Protein AF-A0A966V256-F1 (afdb_monomer_lite)

Foldseek 3Di:
DEADQDPAHPPCLLVQLLVLFAYEYEDDPHDDPCVVVDDDLQQHPYAYNVNPCVVVSVVVCVVCVVSSNRNSVRNNVSSVVCVVCVVVVVVVVVVVCCVVPPDDD

pLDDT: mean 94.35, std 6.63, range [66.31, 98.88]

Sequence (105 aa):
MIEIDGNVNSWGLLWKLLSGSCVLRVGSPRRQWYHHRLQPWVHVVPVAADLADLNQQLHWCVRHPDACEAIALAGQRLAQQVVADLGDTLAAACLAYGERWLAPG

Structure (mmCIF, N/CA/C/O backbone):
data_AF-A0A966V256-F1
#
_entry.id   AF-A0A966V256-F1
#
loop_
_atom_site.group_PDB
_atom_site.id
_atom_site.type_symbol
_atom_site.label_atom_id
_atom_site.label_alt_id
_atom_site.label_comp_id
_atom_site.label_asym_id
_atom_site.label_entity_id
_atom_site.label_seq_id
_atom_site.pdbx_PDB_ins_code
_atom_site.Cartn_x
_atom_site.Cartn_y
_atom_site.Cartn_z
_atom_site.occupancy
_atom_site.B_iso_or_equiv
_atom_site.auth_seq_id
_atom_site.auth_comp_id
_atom_site.auth_asym_id
_atom_site.auth_atom_id
_atom_site.pdbx_PDB_model_num
ATOM 1 N N . MET A 1 1 ? -2.103 1.762 10.405 1.00 89.56 1 MET A N 1
ATOM 2 C CA . MET A 1 1 ? -1.255 2.952 10.135 1.00 89.56 1 MET A CA 1
ATOM 3 C C . MET A 1 1 ? -1.971 3.885 9.178 1.00 89.56 1 MET A C 1
ATOM 5 O O . MET A 1 1 ? -2.694 3.383 8.332 1.00 89.56 1 MET A O 1
ATOM 9 N N . ILE A 1 2 ? -1.769 5.199 9.281 1.00 92.06 2 ILE A N 1
ATOM 10 C CA . ILE A 1 2 ? -2.367 6.172 8.352 1.00 92.06 2 ILE A CA 1
ATOM 11 C C . ILE A 1 2 ? -1.326 6.578 7.297 1.00 92.06 2 ILE A C 1
ATOM 13 O O . ILE A 1 2 ? -0.167 6.834 7.631 1.00 92.06 2 ILE A O 1
ATOM 17 N N . GLU A 1 3 ? -1.741 6.607 6.033 1.00 93.00 3 GLU A N 1
ATOM 18 C CA . GLU A 1 3 ? -0.971 7.075 4.882 1.00 93.00 3 GLU A CA 1
ATOM 19 C C . GLU A 1 3 ? -1.590 8.352 4.306 1.00 93.00 3 GLU A C 1
ATOM 21 O O . GLU A 1 3 ? -2.752 8.345 3.895 1.00 93.00 3 GLU A O 1
ATOM 26 N N . ILE A 1 4 ? -0.790 9.422 4.244 1.00 90.00 4 ILE A N 1
ATOM 27 C CA . ILE A 1 4 ? -1.167 10.738 3.714 1.00 90.00 4 ILE A CA 1
ATOM 28 C C . ILE A 1 4 ? -0.026 11.245 2.831 1.00 90.00 4 ILE A C 1
ATOM 30 O O . ILE A 1 4 ? 1.137 11.213 3.237 1.00 90.00 4 ILE A O 1
ATOM 34 N N . ASP A 1 5 ? -0.357 11.726 1.635 1.00 86.56 5 ASP A N 1
ATOM 35 C CA . ASP A 1 5 ? 0.618 12.326 0.726 1.00 86.56 5 ASP A CA 1
ATOM 36 C C . ASP A 1 5 ? 1.020 13.744 1.169 1.00 86.56 5 ASP A C 1
ATOM 38 O O . ASP A 1 5 ? 0.197 14.514 1.659 1.00 86.56 5 ASP A O 1
ATOM 42 N N . GLY A 1 6 ? 2.292 14.100 0.956 1.00 79.75 6 GLY A N 1
ATOM 43 C CA . GLY A 1 6 ? 2.850 15.426 1.246 1.00 79.75 6 GLY A CA 1
ATOM 44 C C . GLY A 1 6 ? 2.860 16.345 0.019 1.00 79.75 6 GLY A C 1
ATOM 45 O O . GLY A 1 6 ? 1.891 16.409 -0.731 1.00 79.75 6 GLY A O 1
ATOM 46 N N . ASN A 1 7 ? 3.967 17.062 -0.222 1.00 77.31 7 ASN A N 1
ATOM 47 C CA . ASN A 1 7 ? 4.134 17.900 -1.425 1.00 77.31 7 ASN A CA 1
ATOM 48 C C . ASN A 1 7 ? 4.139 17.066 -2.730 1.00 77.31 7 ASN A C 1
ATOM 50 O O . ASN A 1 7 ? 3.627 17.488 -3.768 1.00 77.31 7 ASN A O 1
ATOM 54 N N . VAL A 1 8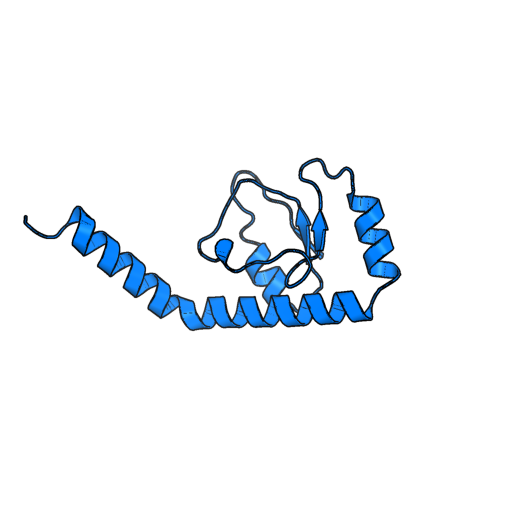 ? 4.659 15.841 -2.644 1.00 72.81 8 VAL A N 1
ATOM 55 C CA . VAL A 1 8 ? 4.580 14.776 -3.658 1.00 72.81 8 VAL A CA 1
ATOM 56 C C . VAL A 1 8 ? 3.824 13.574 -3.069 1.00 72.81 8 VAL A C 1
ATOM 58 O O . VAL A 1 8 ? 3.160 13.717 -2.042 1.00 72.81 8 VAL A O 1
ATOM 61 N N . ASN A 1 9 ? 3.843 12.402 -3.714 1.00 74.94 9 ASN A N 1
ATOM 62 C CA . ASN A 1 9 ? 3.334 11.199 -3.048 1.00 74.94 9 ASN A CA 1
ATOM 63 C C . ASN A 1 9 ? 4.179 10.915 -1.796 1.00 74.94 9 ASN A C 1
ATOM 65 O O . ASN A 1 9 ? 5.359 11.266 -1.745 1.00 74.94 9 ASN A O 1
ATOM 69 N N . SER A 1 10 ? 3.595 10.312 -0.768 1.00 76.44 10 SER A N 1
ATOM 70 C CA . SER A 1 10 ? 4.397 9.827 0.341 1.00 76.44 10 SER A CA 1
ATOM 71 C C . SER A 1 10 ? 5.203 8.627 -0.156 1.00 76.44 10 SER A C 1
ATOM 73 O O . SER A 1 10 ? 4.680 7.639 -0.669 1.00 76.44 10 SER A O 1
ATOM 75 N N . TRP A 1 11 ? 6.519 8.699 0.032 1.00 78.25 11 TRP A N 1
ATOM 76 C CA . TRP A 1 11 ? 7.426 7.573 -0.207 1.00 78.25 11 TRP A CA 1
ATOM 77 C C . TRP A 1 11 ? 7.194 6.462 0.828 1.00 78.25 11 TRP A C 1
ATOM 79 O O . TRP A 1 11 ? 7.819 5.405 0.791 1.00 78.25 11 TRP A O 1
ATOM 89 N N . GLY A 1 12 ? 6.290 6.720 1.777 1.00 86.38 12 GLY A N 1
ATOM 90 C CA . GLY A 1 12 ? 6.010 5.878 2.903 1.00 86.38 12 GLY A CA 1
ATOM 91 C C . GLY A 1 12 ? 5.091 4.701 2.612 1.00 86.38 12 GLY A C 1
ATOM 92 O O . GLY A 1 12 ? 5.191 3.701 3.316 1.00 86.38 12 GLY A O 1
ATOM 93 N N . LEU A 1 13 ? 4.212 4.779 1.609 1.00 93.81 13 LEU A N 1
ATOM 94 C CA . LEU A 1 13 ? 3.197 3.743 1.404 1.00 93.81 13 LEU A CA 1
ATOM 95 C C . LEU A 1 13 ? 3.809 2.347 1.221 1.00 93.81 13 LEU A C 1
ATOM 97 O O . LEU A 1 13 ? 3.349 1.400 1.855 1.00 93.81 13 LEU A O 1
ATOM 101 N N . LEU A 1 14 ? 4.871 2.219 0.419 1.00 95.12 14 LEU A N 1
ATOM 102 C CA . LEU A 1 14 ? 5.470 0.915 0.129 1.00 95.12 14 LEU A CA 1
ATOM 103 C C . LEU A 1 14 ? 6.007 0.235 1.396 1.00 95.12 14 LEU A C 1
ATOM 105 O O . LEU A 1 14 ? 5.700 -0.929 1.639 1.00 95.12 14 LEU A O 1
ATOM 109 N N . TRP A 1 15 ? 6.750 0.956 2.244 1.00 94.25 15 TRP A N 1
ATOM 110 C CA . TRP A 1 15 ? 7.260 0.369 3.487 1.00 94.25 15 TRP A CA 1
ATOM 111 C C . TRP A 1 15 ? 6.139 0.100 4.497 1.00 94.25 15 TRP A C 1
ATOM 113 O O . TRP A 1 15 ? 6.181 -0.910 5.200 1.00 94.25 15 TRP A O 1
ATOM 123 N N . LYS A 1 16 ? 5.107 0.957 4.549 1.00 96.50 16 LYS A N 1
ATOM 124 C CA . LYS A 1 16 ? 3.937 0.732 5.410 1.00 96.50 16 LYS A CA 1
ATOM 125 C C . LYS A 1 16 ? 3.222 -0.563 5.035 1.00 96.50 16 LYS A C 1
ATOM 127 O O . LYS A 1 16 ? 2.862 -1.321 5.929 1.00 96.50 16 LYS A O 1
ATOM 132 N N . LEU A 1 17 ? 3.073 -0.850 3.742 1.00 97.56 17 LEU A N 1
ATOM 133 C CA . LEU A 1 17 ? 2.531 -2.124 3.267 1.00 97.56 17 LEU A CA 1
ATOM 134 C C . LEU A 1 17 ? 3.459 -3.302 3.609 1.00 97.56 17 LEU A C 1
ATOM 136 O O . LEU A 1 17 ? 2.989 -4.311 4.128 1.00 97.56 17 LEU A O 1
ATOM 140 N N . LEU A 1 18 ? 4.777 -3.164 3.404 1.00 97.75 18 LEU A N 1
ATOM 141 C CA . LEU A 1 18 ? 5.758 -4.205 3.758 1.00 97.75 18 LEU A CA 1
ATOM 142 C C . LEU A 1 18 ? 5.728 -4.577 5.246 1.00 97.75 18 LEU A C 1
ATOM 144 O O . LEU A 1 18 ? 5.978 -5.733 5.585 1.00 97.75 18 LEU A O 1
ATOM 148 N N . SER A 1 19 ? 5.384 -3.631 6.125 1.00 97.62 19 SER A N 1
ATOM 149 C CA . SER A 1 19 ? 5.293 -3.874 7.570 1.00 97.62 19 SER A CA 1
ATOM 150 C C . SER A 1 19 ? 4.249 -4.924 7.973 1.00 97.62 19 SER A C 1
ATOM 152 O O . SER A 1 19 ? 4.295 -5.407 9.100 1.00 97.62 19 SER A O 1
ATOM 154 N N . GLY A 1 20 ? 3.295 -5.259 7.095 1.00 96.69 20 GLY A N 1
ATOM 155 C CA . GLY A 1 20 ? 2.177 -6.143 7.437 1.00 96.69 20 GLY A CA 1
ATOM 156 C C . GLY A 1 20 ? 1.117 -5.486 8.324 1.00 96.69 20 GLY A C 1
ATOM 157 O O . GLY A 1 20 ? 0.289 -6.177 8.905 1.00 96.69 20 GLY A O 1
ATOM 158 N N . SER A 1 21 ? 1.120 -4.156 8.442 1.00 97.06 21 SER A N 1
ATOM 159 C CA . SER A 1 21 ? 0.069 -3.410 9.139 1.00 97.06 21 SER A CA 1
ATOM 160 C C . SER A 1 21 ? -1.106 -3.087 8.216 1.00 97.06 21 SER A C 1
ATOM 162 O O . SER A 1 21 ? -0.917 -2.762 7.045 1.00 97.06 21 SER A O 1
ATOM 164 N N . CYS A 1 22 ? -2.326 -3.043 8.761 1.00 98.06 22 CYS A N 1
ATOM 165 C CA . CYS A 1 22 ? -3.478 -2.507 8.035 1.00 98.06 22 CYS A CA 1
ATOM 166 C C . CYS A 1 22 ? -3.282 -0.999 7.784 1.00 98.06 22 CYS A C 1
ATOM 168 O O . CYS A 1 22 ? -3.184 -0.197 8.726 1.00 98.06 22 CYS A O 1
ATOM 170 N N . VAL A 1 23 ? -3.200 -0.604 6.512 1.00 98.12 23 VAL A N 1
ATOM 171 C CA . VAL A 1 23 ? -2.978 0.788 6.096 1.00 98.12 23 VAL A CA 1
ATOM 172 C C . VAL A 1 23 ? -4.313 1.451 5.766 1.00 98.12 23 VAL A C 1
ATOM 174 O O . VAL A 1 23 ? -5.047 0.978 4.901 1.00 98.12 23 VAL A O 1
ATOM 177 N N . LEU A 1 24 ? -4.602 2.569 6.432 1.00 98.31 24 LEU A N 1
ATOM 178 C CA . LEU A 1 24 ? -5.663 3.501 6.071 1.00 98.31 24 LEU A CA 1
ATOM 179 C C . LEU A 1 24 ? -5.058 4.534 5.121 1.00 98.31 24 LEU A C 1
ATOM 181 O O . LEU A 1 24 ? -4.155 5.271 5.518 1.00 98.31 24 LEU A O 1
ATOM 185 N N . ARG A 1 25 ? -5.509 4.565 3.869 1.00 96.88 25 ARG A N 1
ATOM 186 C CA . ARG A 1 25 ? -4.930 5.399 2.815 1.00 96.88 25 ARG A CA 1
ATOM 187 C C . ARG A 1 25 ? -5.871 6.533 2.445 1.00 96.88 25 ARG A C 1
ATOM 189 O O . ARG A 1 25 ? -6.935 6.287 1.882 1.00 96.88 25 ARG A O 1
ATOM 196 N N . VAL A 1 26 ? -5.425 7.760 2.687 1.00 96.56 26 VAL A N 1
ATOM 197 C CA . VAL A 1 26 ? -6.133 8.975 2.280 1.00 96.56 26 VAL A CA 1
ATOM 198 C C . VAL A 1 26 ? -6.084 9.127 0.763 1.00 96.56 26 VAL A C 1
ATOM 200 O O . VAL A 1 26 ? -5.043 8.934 0.127 1.00 96.56 26 VAL A O 1
ATOM 203 N N . GLY A 1 27 ? -7.239 9.438 0.178 1.00 94.06 27 GLY A N 1
ATOM 204 C CA . GLY A 1 27 ? -7.395 9.684 -1.245 1.00 94.06 27 GLY A CA 1
ATOM 205 C C . GLY A 1 27 ? -6.464 10.798 -1.712 1.00 94.06 27 GLY A C 1
ATOM 206 O O . GLY A 1 27 ? -6.369 11.854 -1.094 1.00 94.06 27 GLY A O 1
ATOM 207 N N . SER A 1 28 ? -5.763 10.561 -2.817 1.00 90.25 28 SER A N 1
ATOM 208 C CA . SER A 1 28 ? -4.824 11.523 -3.386 1.00 90.25 28 SER A CA 1
ATOM 209 C C . SER A 1 28 ? -4.739 11.345 -4.900 1.00 90.25 28 SER A C 1
ATOM 211 O O . SER A 1 28 ? -4.750 10.205 -5.380 1.00 90.25 28 SER A O 1
ATOM 213 N N . PRO A 1 29 ? -4.609 12.443 -5.669 1.00 88.38 29 PRO A N 1
ATOM 214 C CA . PRO A 1 29 ? -4.375 12.369 -7.107 1.00 88.38 29 PRO A CA 1
ATOM 215 C C . PRO A 1 29 ? -2.951 11.905 -7.449 1.00 88.38 29 PRO A C 1
ATOM 217 O O . PRO A 1 29 ? -2.669 11.577 -8.602 1.00 88.38 29 PRO A O 1
ATOM 220 N N . ARG A 1 30 ? -2.024 11.883 -6.481 1.00 89.06 30 ARG A N 1
ATOM 221 C CA . ARG A 1 30 ? -0.622 11.544 -6.738 1.00 89.06 30 ARG A CA 1
ATOM 222 C C . ARG A 1 30 ? -0.431 10.034 -6.868 1.00 89.06 30 ARG A C 1
ATOM 224 O O . ARG A 1 30 ? -1.050 9.221 -6.176 1.00 89.06 30 ARG A O 1
ATOM 231 N N . ARG A 1 31 ? 0.456 9.635 -7.782 1.00 89.00 31 ARG A N 1
ATOM 232 C CA . ARG A 1 31 ? 0.682 8.224 -8.125 1.00 89.00 31 ARG A CA 1
ATOM 233 C C . ARG A 1 31 ? 2.162 7.866 -8.078 1.00 89.00 31 ARG A C 1
ATOM 235 O O . ARG A 1 31 ? 3.006 8.678 -8.446 1.00 89.00 31 ARG A O 1
ATOM 242 N N . GLN A 1 32 ? 2.454 6.650 -7.629 1.00 91.44 32 GLN A N 1
ATOM 243 C CA . GLN A 1 32 ? 3.718 5.958 -7.884 1.00 91.44 32 GLN A CA 1
ATOM 244 C C . GLN A 1 32 ? 3.504 4.862 -8.933 1.00 91.44 32 GLN A C 1
ATOM 246 O O . GLN A 1 32 ? 2.363 4.503 -9.244 1.00 91.44 32 GLN A O 1
ATOM 251 N N . TRP A 1 33 ? 4.604 4.320 -9.462 1.00 92.81 33 TRP A N 1
ATOM 252 C CA . TRP A 1 33 ? 4.602 3.340 -10.551 1.00 92.81 33 TRP A CA 1
ATOM 253 C C . TRP A 1 33 ? 3.727 2.116 -10.249 1.00 92.81 33 TRP A C 1
ATOM 255 O O . TRP A 1 33 ? 3.032 1.655 -11.144 1.00 92.81 33 TRP A O 1
ATOM 265 N N . TYR A 1 34 ? 3.650 1.653 -8.995 1.00 94.50 34 TYR A N 1
ATOM 266 C CA . TYR A 1 34 ? 2.835 0.495 -8.599 1.00 94.50 34 TYR A CA 1
ATOM 267 C C . TYR A 1 34 ? 1.410 0.833 -8.137 1.00 94.50 34 TYR A C 1
ATOM 269 O O . TYR A 1 34 ? 0.617 -0.079 -7.913 1.00 94.50 34 TYR A O 1
ATOM 277 N N . HIS A 1 35 ? 1.028 2.112 -8.003 1.00 94.38 35 HIS A N 1
ATOM 278 C CA . HIS A 1 35 ? -0.288 2.477 -7.447 1.00 94.38 35 HIS A CA 1
ATOM 279 C C . HIS A 1 35 ? -1.467 1.945 -8.272 1.00 94.38 35 HIS A C 1
ATOM 281 O O . HIS A 1 35 ? -2.567 1.835 -7.743 1.00 94.38 35 HIS A O 1
ATOM 287 N N . HIS A 1 36 ? -1.255 1.610 -9.547 1.00 94.00 36 HIS A N 1
ATOM 288 C CA . HIS A 1 36 ? -2.268 0.981 -10.397 1.00 94.00 36 HIS A CA 1
ATOM 289 C C . HIS A 1 36 ? -2.612 -0.460 -9.980 1.00 94.00 36 HIS A C 1
ATOM 291 O O . HIS A 1 36 ? -3.674 -0.946 -10.344 1.00 94.00 36 HIS A O 1
ATOM 297 N N . ARG A 1 37 ? -1.740 -1.126 -9.211 1.00 96.25 37 ARG A N 1
ATOM 298 C CA . ARG A 1 37 ? -1.963 -2.474 -8.662 1.00 96.25 37 ARG A CA 1
ATOM 299 C C . ARG A 1 37 ? -2.720 -2.448 -7.329 1.00 96.25 37 ARG A C 1
ATOM 301 O O . ARG A 1 37 ? -3.239 -3.471 -6.897 1.00 96.25 37 ARG A O 1
ATOM 308 N N . LEU A 1 38 ? -2.774 -1.292 -6.661 1.00 96.44 38 LEU A N 1
ATOM 309 C CA . LEU A 1 38 ? -3.479 -1.135 -5.390 1.00 96.44 38 LEU A CA 1
ATOM 310 C C . LEU A 1 38 ? -4.991 -1.096 -5.607 1.00 96.44 38 LEU A C 1
ATOM 312 O O . LEU A 1 38 ? -5.489 -0.446 -6.521 1.00 96.44 38 LEU A O 1
ATOM 316 N N . GLN A 1 39 ? -5.715 -1.740 -4.697 1.00 97.88 39 GLN A N 1
ATOM 317 C CA . GLN A 1 39 ? -7.169 -1.864 -4.740 1.00 97.88 39 GLN A CA 1
ATOM 318 C C . GLN A 1 39 ? -7.729 -1.513 -3.356 1.00 97.88 39 GLN A C 1
ATOM 320 O O . GLN A 1 39 ? -7.275 -2.097 -2.361 1.00 97.88 39 GLN A O 1
ATOM 325 N N . PRO A 1 40 ? -8.665 -0.550 -3.267 1.00 98.00 40 PRO A N 1
ATOM 326 C CA . PRO A 1 40 ? -9.371 -0.248 -2.027 1.00 98.00 40 PRO A CA 1
ATOM 327 C C . PRO A 1 40 ? -10.072 -1.490 -1.480 1.00 98.00 40 PRO A C 1
ATOM 329 O O . PRO A 1 40 ? -10.586 -2.292 -2.255 1.00 98.00 40 PRO A O 1
ATOM 332 N N . TRP A 1 41 ? -10.076 -1.646 -0.158 1.00 98.44 41 TRP A N 1
ATOM 333 C CA . TRP A 1 41 ? -10.667 -2.774 0.575 1.00 98.44 41 TRP A CA 1
ATOM 334 C C . TRP A 1 41 ? -10.062 -4.156 0.295 1.00 98.44 41 TRP A C 1
ATOM 336 O O . TRP A 1 41 ? -10.482 -5.133 0.904 1.00 98.44 41 TRP A O 1
ATOM 346 N N . VAL A 1 42 ? -9.042 -4.235 -0.562 1.00 98.62 42 VAL A N 1
ATOM 347 C CA . VAL A 1 42 ? -8.232 -5.443 -0.771 1.00 98.62 42 VAL A CA 1
ATOM 348 C C . VAL A 1 42 ? -6.849 -5.250 -0.167 1.00 98.62 42 VAL A C 1
ATOM 350 O O . VAL A 1 42 ? -6.405 -6.067 0.623 1.00 98.62 42 VAL A O 1
ATOM 353 N N . HIS A 1 43 ? -6.174 -4.150 -0.504 1.00 98.56 43 HIS A N 1
ATOM 354 C CA . HIS A 1 43 ? -4.793 -3.893 -0.078 1.00 98.56 43 HIS A CA 1
ATOM 355 C C . HIS A 1 43 ? -4.683 -2.798 0.993 1.00 98.56 43 HIS A C 1
ATOM 357 O O . HIS A 1 43 ? -3.676 -2.707 1.690 1.00 98.56 43 HIS A O 1
ATOM 363 N N . VAL A 1 44 ? -5.694 -1.928 1.086 1.00 98.44 44 VAL A N 1
ATOM 364 C CA . VAL A 1 44 ? -5.755 -0.778 2.002 1.00 98.44 44 VAL A CA 1
ATOM 365 C C . VAL A 1 44 ? -7.203 -0.468 2.373 1.00 98.44 44 VAL A C 1
ATOM 367 O O . VAL A 1 44 ? -8.111 -0.712 1.578 1.00 98.44 44 VAL A O 1
ATOM 370 N N . VAL A 1 45 ? -7.419 0.156 3.528 1.00 98.56 45 VAL A N 1
ATOM 371 C CA . VAL A 1 45 ? -8.696 0.792 3.883 1.00 98.56 45 VAL A CA 1
ATOM 372 C C . VAL A 1 45 ? -8.696 2.210 3.295 1.00 98.56 45 VAL A C 1
ATOM 374 O O . VAL A 1 45 ? -7.818 2.997 3.649 1.00 98.56 45 VAL A O 1
ATOM 377 N N . PRO A 1 46 ? -9.600 2.566 2.369 1.00 98.19 46 PRO A N 1
ATOM 378 C CA . PRO A 1 46 ? -9.624 3.907 1.787 1.00 98.19 46 PRO A CA 1
ATOM 379 C C . PRO A 1 46 ? -10.149 4.940 2.790 1.00 98.19 46 PRO A C 1
ATOM 381 O O . PRO A 1 46 ? -11.028 4.637 3.583 1.00 98.19 46 PRO A O 1
ATOM 384 N N . VAL A 1 47 ? -9.638 6.164 2.729 1.00 98.38 47 VAL A N 1
ATOM 385 C CA . VAL A 1 47 ? -10.145 7.337 3.458 1.00 98.38 47 VAL A CA 1
ATOM 386 C C . VAL A 1 47 ? -10.347 8.456 2.436 1.00 98.38 47 VAL A C 1
ATOM 388 O O . VAL A 1 47 ? -9.534 8.606 1.519 1.00 98.38 47 VAL A O 1
ATOM 391 N N . ALA A 1 48 ? -11.419 9.231 2.559 1.00 97.44 48 ALA A N 1
ATOM 392 C CA . ALA A 1 48 ? -11.720 10.371 1.704 1.00 97.44 48 ALA A CA 1
ATOM 393 C C . ALA A 1 48 ? -10.574 11.397 1.703 1.00 97.44 48 ALA A C 1
ATOM 395 O O . ALA A 1 48 ? -9.867 11.575 2.696 1.00 97.44 48 ALA A O 1
ATOM 396 N N . ALA A 1 49 ? -10.377 12.079 0.572 1.00 95.62 4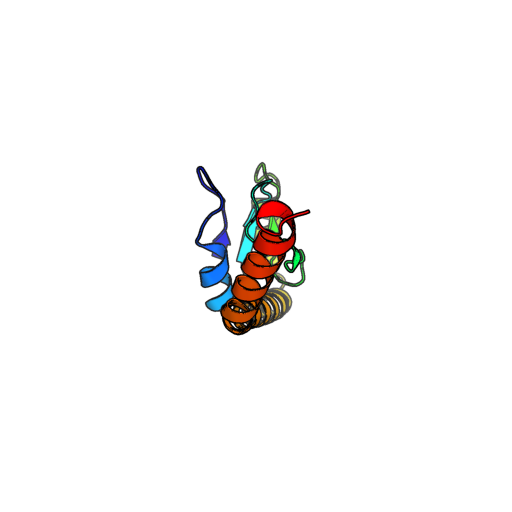9 ALA A N 1
ATOM 397 C CA . ALA A 1 49 ? -9.275 13.032 0.398 1.00 95.62 49 ALA A CA 1
ATOM 398 C C . ALA A 1 49 ? -9.372 14.249 1.340 1.00 95.62 49 ALA A C 1
ATOM 400 O O . ALA A 1 49 ? -8.357 14.849 1.682 1.00 95.62 49 ALA A O 1
ATOM 401 N N . ASP A 1 50 ? -10.587 14.593 1.766 1.00 95.81 50 ASP A N 1
ATOM 402 C CA . ASP A 1 50 ? -10.905 15.647 2.733 1.00 95.81 50 ASP A CA 1
ATOM 403 C C . ASP A 1 50 ? -10.998 15.132 4.183 1.00 95.81 50 ASP A C 1
ATOM 405 O O . ASP A 1 50 ? -11.332 15.897 5.085 1.00 95.81 50 ASP A O 1
ATOM 409 N N 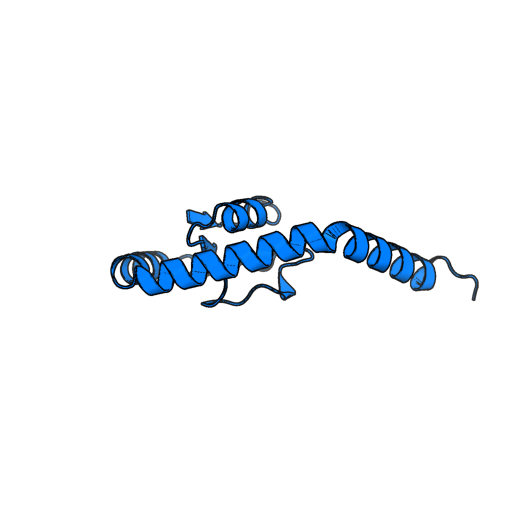. LEU A 1 51 ? -10.685 13.849 4.413 1.00 97.19 51 LEU A N 1
ATOM 410 C CA . LEU A 1 51 ? -10.732 13.163 5.708 1.00 97.19 51 LEU A CA 1
ATOM 411 C C . LEU A 1 51 ? -12.131 13.063 6.342 1.00 97.19 51 LEU A C 1
ATOM 413 O O . LEU A 1 51 ? -12.229 12.684 7.513 1.00 97.19 51 LEU A O 1
ATOM 417 N N . ALA A 1 52 ? -13.208 13.352 5.603 1.00 97.88 52 ALA A N 1
ATOM 418 C CA . ALA A 1 52 ? -14.564 13.405 6.153 1.00 97.88 52 ALA A CA 1
ATOM 419 C C . ALA A 1 52 ? -15.031 12.075 6.779 1.00 97.88 52 ALA A C 1
ATOM 421 O O . ALA A 1 52 ? -15.814 12.071 7.729 1.00 97.88 52 ALA A O 1
ATOM 422 N N . ASP A 1 53 ? -14.523 10.944 6.286 1.00 98.06 53 ASP A N 1
ATOM 423 C CA . ASP A 1 53 ? -14.864 9.593 6.740 1.00 98.06 53 ASP A CA 1
ATOM 424 C C . ASP A 1 53 ? -13.812 8.970 7.679 1.00 98.06 53 ASP A C 1
ATOM 426 O O . ASP A 1 53 ? -13.979 7.829 8.111 1.00 98.06 53 ASP A O 1
ATOM 430 N N . LEU A 1 54 ? -12.749 9.690 8.062 1.00 97.56 54 LEU A N 1
ATOM 431 C CA . LEU A 1 54 ? -11.633 9.111 8.823 1.00 97.56 54 LEU A CA 1
ATOM 432 C C . LEU A 1 54 ? -12.094 8.428 10.122 1.00 97.56 54 LEU A C 1
ATOM 434 O O . LEU A 1 54 ? -11.710 7.291 10.399 1.00 97.56 54 LEU A O 1
ATOM 438 N N . ASN A 1 55 ? -12.949 9.093 10.904 1.00 97.75 55 ASN A N 1
ATOM 439 C CA . ASN A 1 55 ? -13.483 8.527 12.148 1.00 97.75 55 ASN A CA 1
ATOM 440 C C . ASN A 1 55 ? -14.325 7.270 11.890 1.00 97.75 55 ASN A C 1
ATOM 442 O O . ASN A 1 55 ? -14.219 6.289 12.628 1.00 97.75 55 ASN A O 1
ATOM 446 N N . GLN A 1 56 ? -15.126 7.268 10.821 1.00 98.38 56 GLN A N 1
ATOM 447 C CA . GLN A 1 56 ? -15.912 6.102 10.425 1.00 98.38 56 GLN A CA 1
ATOM 448 C C . GLN A 1 56 ? -15.001 4.913 10.095 1.00 98.38 56 GLN A C 1
ATOM 450 O O . GLN A 1 56 ? -15.264 3.804 10.564 1.00 98.38 56 GLN A O 1
ATOM 455 N N . GLN A 1 57 ? -13.909 5.144 9.362 1.00 98.38 57 GLN A N 1
ATOM 456 C CA . GLN A 1 57 ? -12.963 4.093 8.985 1.00 98.38 57 GLN A CA 1
ATOM 457 C C . GLN A 1 57 ? -12.178 3.555 10.181 1.00 98.38 57 GLN A C 1
ATOM 459 O O . GLN A 1 57 ? -11.995 2.345 10.299 1.00 98.38 57 GLN A O 1
ATOM 464 N N . LEU A 1 58 ? -11.794 4.415 11.128 1.00 97.94 58 LEU A N 1
ATOM 465 C CA . LEU A 1 58 ? -11.187 3.974 12.387 1.00 97.94 58 LEU A CA 1
ATOM 466 C C . LEU A 1 58 ? -12.140 3.068 13.185 1.00 97.94 58 LEU A C 1
ATOM 468 O O . LEU A 1 58 ? -11.749 1.975 13.597 1.00 97.94 58 LEU A O 1
ATOM 472 N N . HIS A 1 59 ? -13.406 3.467 13.346 1.00 98.38 59 HIS A N 1
ATOM 473 C CA . HIS A 1 59 ? -14.414 2.640 14.020 1.00 98.38 59 HIS A CA 1
ATOM 474 C C . HIS A 1 59 ? -14.745 1.350 13.263 1.00 98.38 59 HIS A C 1
ATOM 476 O O . HIS A 1 59 ? -15.099 0.344 13.882 1.00 98.38 59 HIS A O 1
ATOM 482 N N . TRP A 1 60 ? -14.663 1.353 11.933 1.00 98.50 60 TRP A N 1
ATOM 483 C CA . TRP A 1 60 ? -14.802 0.137 11.143 1.00 98.50 60 TRP A CA 1
ATOM 484 C C . TRP A 1 60 ? -13.666 -0.843 11.446 1.00 98.50 60 TRP A C 1
ATOM 486 O O . TRP A 1 60 ? -13.962 -1.990 11.775 1.00 98.50 60 TRP A O 1
ATOM 496 N N . CYS A 1 61 ? -12.409 -0.386 11.452 1.00 98.31 61 CYS A N 1
ATOM 497 C CA . CYS A 1 61 ? -11.251 -1.234 11.749 1.00 98.31 61 CYS A CA 1
ATOM 498 C C . CYS A 1 61 ? -11.330 -1.867 13.145 1.00 98.31 61 CYS A C 1
ATOM 500 O O . CYS A 1 61 ? -11.068 -3.055 13.298 1.00 98.31 61 CYS A O 1
ATOM 502 N N . VAL A 1 62 ? -11.753 -1.102 14.160 1.00 98.00 62 VAL A N 1
ATOM 503 C CA . VAL A 1 62 ? -11.924 -1.619 15.533 1.00 98.00 62 VAL A CA 1
ATOM 504 C C . VAL A 1 62 ? -12.967 -2.742 15.599 1.00 98.00 62 VAL A C 1
ATOM 506 O O . VAL A 1 62 ? -12.832 -3.659 16.403 1.00 98.00 62 VAL A O 1
ATOM 509 N N . ARG A 1 63 ? -14.006 -2.686 14.757 1.00 98.56 63 ARG A N 1
ATOM 510 C CA . ARG A 1 63 ? -15.093 -3.679 14.736 1.00 98.56 63 ARG A CA 1
ATOM 511 C C . ARG A 1 63 ? -14.818 -4.888 13.840 1.00 98.56 63 ARG A C 1
ATOM 513 O O . ARG A 1 63 ? -15.544 -5.869 13.953 1.00 98.56 63 ARG A O 1
ATOM 520 N N . HIS A 1 64 ? -13.812 -4.824 12.967 1.00 98.62 64 HIS A N 1
ATOM 521 C CA . HIS A 1 64 ? -13.517 -5.869 11.979 1.00 98.62 64 HIS A CA 1
ATOM 522 C C . HIS A 1 64 ? -12.017 -6.226 11.957 1.00 98.62 64 HIS A C 1
ATOM 524 O O . HIS A 1 64 ? -11.369 -6.071 10.918 1.00 98.62 64 HIS A O 1
ATOM 530 N N . PRO A 1 65 ? -11.442 -6.703 13.079 1.00 98.31 65 PRO A N 1
ATOM 531 C CA . PRO A 1 65 ? -10.014 -7.015 13.161 1.00 98.31 65 PRO A CA 1
ATOM 532 C C . PRO A 1 65 ? -9.574 -8.062 12.126 1.00 98.31 65 PRO A C 1
ATOM 534 O O . PRO A 1 65 ? -8.563 -7.854 11.459 1.00 98.31 65 PRO A O 1
ATOM 537 N N . ASP A 1 66 ? -10.370 -9.112 11.905 1.00 98.62 66 ASP A N 1
ATOM 538 C CA . ASP A 1 66 ? -10.057 -10.179 10.942 1.00 98.62 66 ASP A CA 1
ATOM 539 C C . ASP A 1 66 ? -9.998 -9.651 9.499 1.00 98.62 66 ASP A C 1
ATOM 541 O O . ASP A 1 66 ? -9.135 -10.026 8.703 1.00 98.62 66 ASP A O 1
ATOM 545 N N . ALA A 1 67 ? -10.895 -8.721 9.154 1.00 98.62 67 ALA A N 1
ATOM 546 C CA . ALA A 1 67 ? -10.878 -8.072 7.848 1.00 98.62 67 ALA A CA 1
ATOM 547 C C . ALA A 1 67 ? -9.643 -7.171 7.696 1.00 98.62 67 ALA A C 1
ATOM 549 O O . ALA A 1 67 ? -9.016 -7.156 6.636 1.00 98.62 67 ALA A O 1
ATOM 550 N N . CYS A 1 68 ? -9.259 -6.449 8.753 1.00 98.69 68 CYS A N 1
ATOM 551 C CA . CYS A 1 68 ? -8.027 -5.663 8.766 1.00 98.69 68 CYS A CA 1
ATOM 552 C C . CYS A 1 68 ? -6.781 -6.535 8.591 1.00 98.69 68 CYS A C 1
ATOM 554 O O . CYS A 1 68 ? -5.874 -6.134 7.864 1.00 98.69 68 CYS A O 1
ATOM 556 N N . GLU A 1 69 ? -6.733 -7.711 9.216 1.00 98.62 69 GLU A N 1
ATOM 557 C CA . GLU A 1 69 ? -5.635 -8.666 9.050 1.00 98.62 69 GLU A CA 1
ATOM 558 C C . GLU A 1 69 ? -5.556 -9.176 7.606 1.00 98.62 69 GLU A C 1
ATOM 560 O O . GLU A 1 69 ? -4.488 -9.134 6.992 1.00 98.62 69 GLU A O 1
ATOM 565 N N . ALA A 1 70 ? -6.690 -9.562 7.014 1.00 98.81 70 ALA A N 1
ATOM 566 C CA . ALA A 1 70 ? -6.744 -9.998 5.621 1.00 98.81 70 ALA A CA 1
ATOM 567 C C . ALA A 1 70 ? -6.266 -8.903 4.649 1.00 98.81 70 ALA A C 1
ATOM 569 O O . ALA A 1 70 ? -5.457 -9.174 3.756 1.00 98.81 70 ALA A O 1
ATOM 570 N N . ILE A 1 71 ? -6.713 -7.658 4.855 1.00 98.88 71 ILE A N 1
ATOM 571 C CA . ILE A 1 71 ? -6.285 -6.496 4.063 1.00 98.88 71 ILE A CA 1
ATOM 572 C C . ILE A 1 71 ? -4.783 -6.244 4.235 1.00 98.88 71 ILE A C 1
ATOM 574 O O . ILE A 1 71 ? -4.079 -5.997 3.255 1.00 98.88 71 ILE A O 1
ATOM 578 N N . ALA A 1 72 ? -4.272 -6.323 5.465 1.00 98.69 72 ALA A N 1
ATOM 579 C CA . ALA A 1 72 ? -2.860 -6.116 5.759 1.00 98.69 72 ALA A CA 1
ATOM 580 C C . ALA A 1 72 ? -1.971 -7.170 5.083 1.00 98.69 72 ALA A C 1
ATOM 582 O O . ALA A 1 72 ? -0.980 -6.819 4.440 1.00 98.69 72 ALA A O 1
ATOM 583 N N . LEU A 1 73 ? -2.358 -8.447 5.158 1.00 98.81 73 LEU A N 1
ATOM 584 C CA . LEU A 1 73 ? -1.659 -9.555 4.504 1.00 98.81 73 LEU A CA 1
ATOM 585 C C . LEU A 1 73 ? -1.665 -9.409 2.980 1.00 98.81 73 LEU A C 1
ATOM 587 O O . LEU A 1 73 ? -0.634 -9.598 2.334 1.00 98.81 73 LEU A O 1
ATOM 591 N N . ALA A 1 74 ? -2.806 -9.051 2.388 1.00 98.81 74 ALA A N 1
ATOM 592 C CA . ALA A 1 74 ? -2.898 -8.799 0.954 1.00 98.81 74 ALA A CA 1
ATOM 593 C C . ALA A 1 74 ? -2.026 -7.604 0.534 1.00 98.81 74 ALA A C 1
ATOM 595 O O . ALA A 1 74 ? -1.271 -7.700 -0.435 1.00 98.81 74 ALA A O 1
ATOM 596 N N . GLY A 1 75 ? -2.072 -6.501 1.287 1.00 98.62 75 GLY A N 1
ATOM 597 C CA . GLY A 1 75 ? -1.228 -5.327 1.066 1.00 98.62 75 GLY A CA 1
ATOM 598 C C . GLY A 1 75 ? 0.267 -5.646 1.151 1.00 98.62 75 GLY A C 1
ATOM 599 O O . GLY A 1 75 ? 1.035 -5.227 0.282 1.00 98.62 75 GLY A O 1
ATOM 600 N N . GLN A 1 76 ? 0.676 -6.444 2.139 1.00 98.75 76 GLN A N 1
ATOM 601 C CA . GLN A 1 76 ? 2.060 -6.889 2.297 1.00 98.75 76 GLN A CA 1
ATOM 602 C C . GLN A 1 76 ? 2.516 -7.762 1.128 1.00 98.75 76 GLN A C 1
ATOM 604 O O . GLN A 1 76 ? 3.587 -7.519 0.572 1.00 98.75 76 GLN A O 1
ATOM 609 N N . ARG A 1 77 ? 1.697 -8.736 0.713 1.00 98.75 77 ARG A N 1
ATOM 610 C CA . ARG A 1 77 ? 1.994 -9.596 -0.443 1.00 98.75 77 ARG A CA 1
ATOM 611 C C . ARG A 1 77 ? 2.179 -8.778 -1.715 1.00 98.75 77 ARG A C 1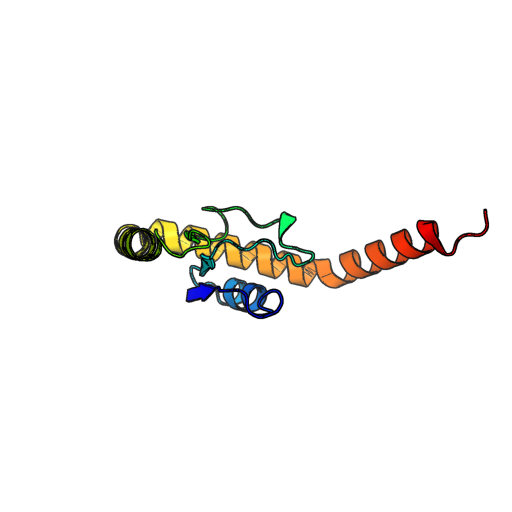
ATOM 613 O O . ARG A 1 77 ? 3.152 -8.990 -2.434 1.00 98.75 77 ARG A O 1
ATOM 620 N N . LEU A 1 78 ? 1.297 -7.810 -1.970 1.00 98.56 78 LEU A N 1
ATOM 621 C CA . LEU A 1 78 ? 1.453 -6.908 -3.109 1.00 98.56 78 LEU A CA 1
ATOM 622 C C . LEU A 1 78 ? 2.773 -6.129 -3.023 1.00 98.56 78 LEU A C 1
ATOM 624 O O . LEU A 1 78 ? 3.485 -6.026 -4.017 1.00 98.56 78 LEU A O 1
ATOM 628 N N . ALA A 1 79 ? 3.121 -5.589 -1.854 1.00 98.06 79 ALA A N 1
ATOM 629 C CA . ALA A 1 79 ? 4.361 -4.837 -1.687 1.00 98.06 79 ALA A CA 1
ATOM 630 C C . ALA A 1 79 ? 5.613 -5.706 -1.891 1.00 98.06 79 ALA A C 1
ATOM 632 O O . ALA A 1 79 ? 6.566 -5.258 -2.525 1.00 98.06 79 ALA A O 1
ATOM 633 N N . GLN A 1 80 ? 5.596 -6.957 -1.424 1.00 98.50 80 GLN A N 1
ATOM 634 C CA . GLN A 1 80 ? 6.661 -7.931 -1.682 1.00 98.50 80 GLN A CA 1
ATOM 635 C C . GLN A 1 80 ? 6.816 -8.210 -3.181 1.00 98.50 80 GLN A C 1
ATOM 637 O O . GLN A 1 80 ? 7.937 -8.198 -3.681 1.00 98.50 80 GLN A O 1
ATOM 642 N N . GLN A 1 81 ? 5.708 -8.387 -3.908 1.00 98.31 81 GLN A N 1
ATOM 643 C CA . GLN A 1 81 ? 5.740 -8.543 -5.365 1.00 98.31 81 GLN A CA 1
ATOM 644 C C . GLN A 1 81 ? 6.297 -7.292 -6.050 1.00 98.31 81 GLN A C 1
ATOM 646 O O . GLN A 1 81 ? 7.164 -7.398 -6.900 1.00 98.31 81 GLN A O 1
ATOM 651 N N . VAL A 1 82 ? 5.868 -6.092 -5.645 1.00 97.50 82 VAL A N 1
ATOM 652 C CA . VAL A 1 82 ? 6.387 -4.830 -6.204 1.00 97.50 82 VAL A CA 1
ATOM 653 C C . VAL A 1 82 ? 7.905 -4.715 -6.045 1.00 97.50 82 VAL A C 1
ATOM 655 O O . VAL A 1 82 ? 8.570 -4.220 -6.952 1.00 97.50 82 VAL A O 1
ATOM 658 N N . VAL A 1 83 ? 8.452 -5.157 -4.910 1.00 97.19 83 VAL A N 1
ATOM 659 C CA . VAL A 1 83 ? 9.903 -5.176 -4.681 1.00 97.19 83 VAL A CA 1
ATOM 660 C C . VAL A 1 83 ? 10.583 -6.253 -5.528 1.00 97.19 83 VAL A C 1
ATOM 662 O O . VAL A 1 83 ? 11.620 -5.972 -6.124 1.00 97.19 83 VAL A O 1
ATOM 665 N N . ALA A 1 84 ? 10.006 -7.454 -5.612 1.00 97.69 84 ALA A N 1
ATOM 666 C CA . ALA A 1 84 ? 10.546 -8.547 -6.419 1.00 97.69 84 ALA A CA 1
ATOM 667 C C . ALA A 1 84 ? 10.592 -8.198 -7.919 1.00 97.69 84 ALA A C 1
ATOM 669 O O . ALA A 1 84 ? 11.602 -8.437 -8.574 1.00 97.69 84 ALA A O 1
ATOM 670 N N . ASP A 1 85 ? 9.544 -7.549 -8.429 1.00 96.81 85 ASP A N 1
ATOM 671 C CA . ASP A 1 85 ? 9.386 -7.189 -9.843 1.00 96.81 85 ASP A CA 1
ATOM 672 C C . ASP A 1 85 ? 10.172 -5.914 -10.232 1.00 96.81 85 ASP A C 1
ATOM 674 O O . ASP A 1 85 ? 10.085 -5.452 -11.375 1.00 96.81 85 ASP A O 1
ATOM 678 N N . LEU A 1 86 ? 10.883 -5.270 -9.293 1.00 95.44 86 LEU A N 1
ATOM 679 C CA . LEU A 1 86 ? 11.440 -3.924 -9.490 1.00 95.44 86 LEU A CA 1
ATOM 680 C C . LEU A 1 86 ? 12.470 -3.871 -10.625 1.00 95.44 86 LEU A C 1
ATOM 682 O O . LEU A 1 86 ? 12.449 -2.931 -11.422 1.00 95.44 86 LEU A O 1
ATOM 686 N N . GLY A 1 87 ? 13.354 -4.870 -10.701 1.00 96.56 87 GLY A N 1
ATOM 687 C CA . GLY A 1 87 ? 14.380 -4.959 -11.743 1.00 96.56 87 GLY A CA 1
ATOM 688 C C . GLY A 1 87 ? 13.768 -5.071 -13.138 1.00 96.56 87 GLY A C 1
ATOM 689 O O . GLY A 1 87 ? 14.088 -4.274 -14.020 1.00 96.56 87 GLY A O 1
ATOM 690 N N . ASP A 1 88 ? 12.821 -5.993 -13.302 1.00 97.00 88 ASP A N 1
ATOM 691 C CA . ASP A 1 88 ? 12.126 -6.224 -14.571 1.00 97.00 88 ASP A CA 1
ATOM 692 C C . ASP A 1 88 ? 11.298 -5.004 -14.989 1.00 97.00 88 ASP A C 1
ATOM 694 O O . ASP A 1 88 ? 11.330 -4.580 -16.145 1.00 97.00 88 ASP A O 1
ATOM 698 N N . THR A 1 89 ? 10.608 -4.378 -14.030 1.00 95.25 89 THR A N 1
ATOM 699 C CA . THR A 1 89 ? 9.826 -3.157 -14.267 1.00 95.25 89 THR A CA 1
ATOM 700 C C . THR A 1 89 ? 10.713 -2.014 -14.764 1.00 95.25 89 THR A C 1
ATOM 702 O O . THR A 1 89 ? 10.336 -1.295 -15.692 1.00 95.25 89 THR A O 1
ATOM 705 N N . LEU A 1 90 ? 11.896 -1.839 -14.166 1.00 95.56 90 LEU A N 1
ATOM 706 C CA . LEU A 1 90 ? 12.848 -0.813 -14.582 1.00 95.56 90 LEU A CA 1
ATOM 707 C C . LEU A 1 90 ? 13.401 -1.098 -15.983 1.00 95.56 90 LEU A C 1
ATOM 709 O O . LEU A 1 90 ? 13.429 -0.196 -16.820 1.00 95.56 90 LEU A O 1
ATOM 713 N N . ALA A 1 91 ? 13.799 -2.343 -16.255 1.00 96.75 91 ALA A N 1
ATOM 714 C CA . ALA A 1 91 ? 14.307 -2.745 -17.562 1.00 96.75 91 ALA A CA 1
ATOM 715 C C . ALA A 1 91 ? 13.270 -2.500 -18.670 1.00 96.75 91 ALA A C 1
ATOM 717 O O . ALA A 1 91 ? 13.585 -1.872 -19.683 1.00 96.75 91 ALA A O 1
ATOM 718 N N . ALA A 1 92 ? 12.016 -2.905 -18.446 1.00 95.62 92 ALA A N 1
ATOM 719 C CA . ALA A 1 92 ? 10.920 -2.682 -19.384 1.00 95.62 92 ALA A CA 1
ATOM 720 C C . ALA A 1 92 ? 10.667 -1.187 -19.644 1.00 95.62 92 ALA A C 1
ATOM 722 O O . ALA A 1 92 ? 10.480 -0.779 -20.790 1.00 95.62 92 ALA A O 1
ATOM 723 N N . ALA A 1 93 ? 10.707 -0.352 -18.600 1.00 94.56 93 ALA A N 1
ATOM 724 C CA . ALA A 1 93 ? 10.545 1.092 -18.746 1.00 94.56 93 ALA A CA 1
ATOM 725 C C . ALA A 1 93 ? 11.675 1.727 -19.577 1.00 94.56 93 ALA A C 1
ATOM 727 O O . ALA A 1 93 ? 11.405 2.577 -20.429 1.00 94.56 93 ALA A O 1
ATOM 728 N N . CYS A 1 94 ? 12.925 1.300 -19.369 1.00 96.00 94 CYS A N 1
ATOM 729 C CA . CYS A 1 94 ? 14.072 1.766 -20.149 1.00 96.00 94 CYS A CA 1
ATOM 730 C C . CYS A 1 94 ? 13.966 1.371 -21.629 1.00 96.00 94 CYS A C 1
ATOM 732 O O . CYS A 1 94 ? 14.202 2.211 -22.497 1.00 96.00 94 CYS A O 1
ATOM 734 N N . LEU A 1 95 ? 13.576 0.124 -21.920 1.00 95.94 95 LEU A N 1
ATOM 735 C CA . LEU A 1 95 ? 13.383 -0.356 -23.293 1.00 95.94 95 LEU A CA 1
ATOM 736 C C . LEU A 1 95 ? 12.279 0.429 -24.008 1.00 95.94 95 LEU A C 1
ATOM 738 O O . LEU A 1 95 ? 12.519 0.981 -25.079 1.00 95.94 95 LEU A O 1
ATOM 742 N N . ALA A 1 96 ? 11.115 0.582 -23.370 1.00 94.44 96 ALA A N 1
ATOM 743 C CA . ALA A 1 96 ? 9.995 1.337 -23.930 1.00 94.44 96 ALA A CA 1
ATOM 744 C C . ALA A 1 96 ? 10.348 2.811 -24.196 1.00 94.44 96 ALA A C 1
ATOM 746 O O . ALA A 1 96 ? 9.890 3.407 -25.173 1.00 94.44 96 ALA A O 1
ATOM 747 N N . TYR A 1 97 ? 11.170 3.421 -23.336 1.00 95.12 97 TYR A N 1
ATOM 748 C CA . TYR A 1 97 ? 11.676 4.771 -23.572 1.00 95.12 97 TYR A CA 1
ATOM 749 C C . TYR A 1 97 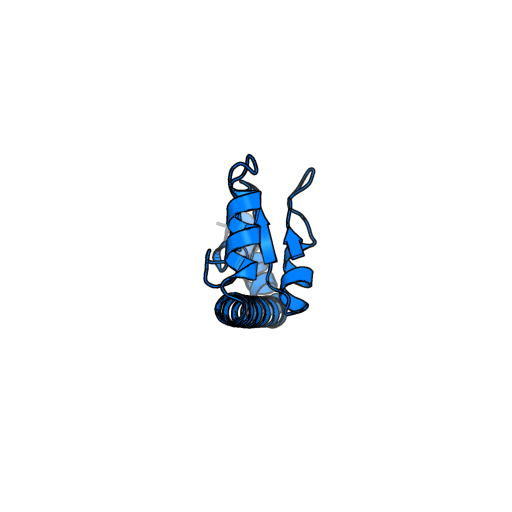? 12.606 4.820 -24.792 1.00 95.12 97 TYR A C 1
ATOM 751 O O . TYR A 1 97 ? 12.451 5.702 -25.638 1.00 95.12 97 TYR A O 1
ATOM 759 N N . GLY A 1 98 ? 13.539 3.869 -24.898 1.00 95.50 98 GLY A N 1
ATOM 760 C CA . GLY A 1 98 ? 14.476 3.778 -26.015 1.00 95.50 98 GLY A CA 1
ATOM 761 C C . GLY A 1 98 ? 13.775 3.598 -27.361 1.00 95.50 98 GLY A C 1
ATOM 762 O O . GLY A 1 98 ? 14.047 4.350 -28.292 1.00 95.50 98 GLY A O 1
ATOM 763 N N . GLU A 1 99 ? 12.815 2.678 -27.446 1.00 94.62 99 GLU A N 1
ATOM 764 C CA . GLU A 1 99 ? 12.020 2.449 -28.661 1.00 94.62 99 GLU A CA 1
ATOM 765 C C . GLU A 1 99 ? 11.242 3.694 -29.086 1.00 94.62 99 GLU A C 1
ATOM 767 O O . GLU A 1 99 ? 11.164 4.015 -30.269 1.00 94.62 99 GLU A O 1
ATOM 772 N N . ARG A 1 100 ? 10.674 4.418 -28.118 1.00 93.81 100 ARG A N 1
ATOM 773 C CA . ARG A 1 100 ? 9.814 5.564 -28.410 1.00 93.81 100 ARG A CA 1
ATOM 774 C C . ARG A 1 100 ? 10.584 6.830 -28.779 1.00 93.81 100 ARG A C 1
ATOM 776 O O . ARG A 1 100 ? 10.041 7.660 -29.506 1.00 93.81 100 ARG A O 1
ATOM 783 N N . TRP A 1 101 ? 11.787 7.019 -28.241 1.00 92.12 101 TRP A N 1
ATOM 784 C CA . TRP A 1 101 ? 12.469 8.318 -28.295 1.00 92.12 101 TRP A CA 1
ATOM 785 C C . TRP A 1 101 ? 13.910 8.278 -28.799 1.00 92.12 101 TRP A C 1
ATOM 787 O O . TRP A 1 101 ? 14.449 9.337 -29.109 1.00 92.12 101 TRP A O 1
ATOM 797 N N . LEU A 1 102 ? 14.544 7.105 -28.864 1.00 90.06 102 LEU A N 1
ATOM 798 C CA . LEU A 1 102 ? 15.959 6.967 -29.229 1.00 90.06 102 LEU A CA 1
ATOM 799 C C . LEU A 1 102 ? 16.189 6.101 -30.476 1.00 90.06 102 LEU A C 1
ATOM 801 O O . LEU A 1 102 ? 17.272 6.175 -31.055 1.00 90.06 102 LEU A O 1
ATOM 805 N N . ALA A 1 103 ? 15.213 5.292 -30.899 1.00 80.00 103 ALA A N 1
ATOM 806 C CA . ALA A 1 103 ? 15.321 4.523 -32.133 1.00 80.00 103 ALA A CA 1
ATOM 807 C C . ALA A 1 103 ? 15.319 5.467 -33.357 1.00 80.00 103 ALA A C 1
ATOM 809 O O . ALA A 1 103 ? 14.446 6.336 -33.444 1.00 80.00 103 ALA A O 1
ATOM 810 N N . PRO A 1 104 ? 16.276 5.336 -34.298 1.00 71.31 104 PRO A N 1
ATOM 811 C CA . PRO A 1 104 ? 16.226 6.080 -35.551 1.00 71.31 104 PRO A CA 1
ATOM 812 C C . PRO A 1 104 ? 15.005 5.612 -36.356 1.00 71.31 104 PRO A C 1
ATOM 814 O O . PRO A 1 104 ? 14.761 4.409 -36.451 1.00 71.31 104 PRO A O 1
ATOM 817 N N . 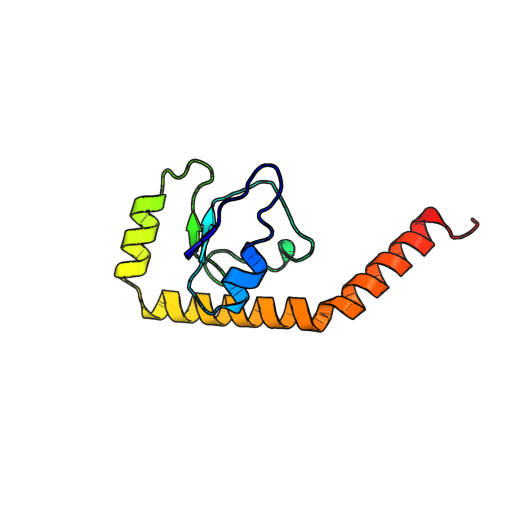GLY A 1 105 ? 14.223 6.574 -36.856 1.00 66.31 105 GLY A N 1
ATOM 818 C CA . GLY A 1 105 ? 13.034 6.319 -37.678 1.00 66.31 105 GLY A CA 1
ATOM 819 C C . GLY A 1 105 ? 13.342 5.682 -39.025 1.00 66.31 105 GLY A C 1
ATOM 820 O O . GLY A 1 105 ? 14.490 5.830 -39.505 1.00 66.31 105 GLY A O 1
#

Radius of gyration: 16.5 Å; chains: 1; bounding box: 32×28×53 Å

Secondary structure (DSSP, 8-state):
-EE---SS--TTHHHHHHTTPPPEEE--S---TTGGG--BTTTBEEE-TT-TTHHHHHHHHHH-HHHHHHHHHHHHHHHHHHHHTHHHHHHHHHHHHHHHHTS--